Protein AF-A0A932L3T6-F1 (afdb_monomer_lite)

pLDDT: mean 94.12, std 7.25, range [58.69, 98.5]

Sequence (53 aa):
HLVGHLRARGYQLLDIQQLTPHTASLGATEVPRAEFLGRLARAIAEPARFSEG

Structure (mmCIF, N/CA/C/O backbone):
data_AF-A0A932L3T6-F1
#
_entry.id   AF-A0A932L3T6-F1
#
loop_
_atom_site.group_PDB
_atom_site.id
_atom_site.type_symbol
_atom_site.label_atom_id
_atom_site.label_alt_id
_atom_site.label_comp_id
_atom_site.label_asym_id
_atom_site.label_entity_id
_atom_site.label_seq_id
_atom_site.pdbx_PDB_ins_code
_atom_site.Cartn_x
_atom_site.Cartn_y
_atom_site.Cartn_z
_atom_site.occupancy
_atom_site.B_iso_or_equiv
_atom_site.auth_seq_id
_atom_site.auth_comp_id
_atom_site.auth_asym_id
_atom_site.auth_atom_id
_atom_site.pdbx_PDB_model_num
ATOM 1 N N . HIS A 1 1 ? -5.095 12.959 -4.590 1.00 84.56 1 HIS A N 1
ATOM 2 C CA . HIS A 1 1 ? -4.008 13.215 -5.562 1.00 84.56 1 HIS A CA 1
ATOM 3 C C . HIS A 1 1 ? -3.028 12.037 -5.665 1.00 84.56 1 HIS A C 1
ATOM 5 O O . HIS A 1 1 ? -2.851 11.526 -6.763 1.00 84.56 1 HIS A O 1
ATOM 11 N N . LEU A 1 2 ? -2.472 11.525 -4.552 1.00 90.44 2 LEU A N 1
ATOM 12 C CA . LEU A 1 2 ? -1.496 10.415 -4.549 1.00 90.44 2 LEU A CA 1
ATOM 13 C C . LEU A 1 2 ? -1.948 9.151 -5.306 1.00 90.44 2 LEU A C 1
ATOM 15 O O . LEU A 1 2 ? -1.265 8.715 -6.223 1.00 90.44 2 LEU A O 1
ATOM 19 N N . VAL A 1 3 ? -3.107 8.578 -4.964 1.00 91.88 3 VAL A N 1
ATOM 20 C CA . VAL A 1 3 ? -3.581 7.321 -5.585 1.00 91.88 3 VAL A CA 1
ATOM 21 C C . VAL A 1 3 ? -3.758 7.460 -7.101 1.00 91.88 3 VAL A C 1
ATOM 23 O O . VAL A 1 3 ? -3.397 6.557 -7.848 1.00 91.88 3 VAL A O 1
ATOM 26 N N . GLY A 1 4 ? -4.264 8.606 -7.569 1.00 93.00 4 GLY A N 1
ATOM 27 C CA . GLY A 1 4 ? -4.374 8.895 -9.003 1.00 93.00 4 GLY A CA 1
ATOM 28 C C . GLY A 1 4 ? -3.005 8.981 -9.682 1.00 93.00 4 GLY A C 1
ATOM 29 O O . GLY A 1 4 ? -2.807 8.387 -10.737 1.00 93.00 4 GLY A O 1
ATOM 30 N N . HIS A 1 5 ? -2.043 9.644 -9.036 1.00 92.81 5 HIS A N 1
ATOM 31 C CA . HIS A 1 5 ? -0.667 9.756 -9.520 1.00 92.81 5 HIS A CA 1
ATOM 32 C C . HIS A 1 5 ? 0.036 8.393 -9.624 1.00 92.81 5 HIS A C 1
ATOM 34 O O . HIS A 1 5 ? 0.700 8.122 -10.622 1.00 92.81 5 HIS A O 1
ATOM 40 N N . LEU A 1 6 ? -0.140 7.527 -8.621 1.00 93.94 6 LEU A N 1
ATOM 41 C CA . LEU A 1 6 ? 0.396 6.163 -8.613 1.00 93.94 6 LEU A CA 1
ATOM 42 C C . LEU A 1 6 ? -0.235 5.306 -9.721 1.00 93.94 6 LEU A C 1
ATOM 44 O O . LEU A 1 6 ? 0.479 4.672 -10.496 1.00 93.94 6 LEU A O 1
ATOM 48 N N . ARG A 1 7 ? -1.563 5.352 -9.870 1.00 93.50 7 ARG A N 1
ATOM 49 C CA . ARG A 1 7 ? -2.269 4.613 -10.929 1.00 93.50 7 ARG A CA 1
ATOM 50 C C . ARG A 1 7 ? -1.830 5.031 -12.331 1.00 93.50 7 ARG A C 1
ATOM 52 O O . ARG A 1 7 ? -1.553 4.167 -13.153 1.00 93.50 7 ARG A O 1
ATOM 59 N N . ALA A 1 8 ? -1.698 6.334 -12.590 1.00 94.56 8 ALA A N 1
ATOM 60 C CA . ALA A 1 8 ? -1.233 6.855 -13.881 1.00 94.56 8 ALA A CA 1
ATOM 61 C C . ALA A 1 8 ? 0.190 6.388 -14.258 1.00 94.56 8 ALA A C 1
ATOM 63 O O . ALA A 1 8 ? 0.588 6.473 -15.415 1.00 94.56 8 ALA A O 1
ATOM 64 N N . ARG A 1 9 ? 0.956 5.892 -13.281 1.00 94.38 9 ARG A N 1
ATOM 65 C CA . ARG A 1 9 ? 2.350 5.458 -13.408 1.00 94.38 9 ARG A CA 1
ATOM 66 C C . ARG A 1 9 ? 2.541 3.940 -13.369 1.00 94.38 9 ARG A C 1
ATOM 68 O O . ARG A 1 9 ? 3.682 3.490 -13.342 1.00 94.38 9 ARG A O 1
ATOM 75 N N . GLY A 1 10 ? 1.454 3.168 -13.375 1.00 95.69 10 GLY A N 1
ATOM 76 C CA . GLY A 1 10 ? 1.496 1.702 -13.413 1.00 95.69 10 GLY A CA 1
ATOM 77 C C . GLY A 1 10 ? 1.544 1.018 -12.045 1.00 95.69 10 GLY A C 1
ATOM 78 O O . GLY A 1 10 ? 1.582 -0.206 -11.985 1.00 95.69 10 GLY A O 1
ATOM 79 N N . TYR A 1 11 ? 1.490 1.761 -10.934 1.00 96.62 11 TYR A N 1
ATOM 80 C CA . TYR A 1 11 ? 1.444 1.140 -9.608 1.00 96.62 11 TYR A CA 1
ATOM 81 C C . TYR A 1 11 ? 0.078 0.498 -9.350 1.00 96.62 11 TYR A C 1
ATOM 83 O O . TYR A 1 11 ? -0.964 1.153 -9.443 1.00 96.62 11 TYR A O 1
ATOM 91 N N . GLN A 1 12 ? 0.095 -0.781 -8.973 1.00 96.19 12 GLN A N 1
ATOM 92 C CA . GLN A 1 12 ? -1.117 -1.579 -8.760 1.00 96.19 12 GLN A CA 1
ATOM 93 C C . GLN A 1 12 ? -1.484 -1.763 -7.283 1.00 96.19 12 GLN A C 1
ATOM 95 O O . GLN A 1 12 ? -2.650 -1.995 -6.968 1.00 96.19 12 GLN A O 1
ATOM 100 N N . LEU A 1 13 ? -0.511 -1.648 -6.373 1.00 96.50 13 LEU A N 1
ATOM 101 C CA . LEU A 1 13 ? -0.704 -1.831 -4.935 1.00 96.50 13 LEU A CA 1
ATOM 102 C C . LEU A 1 13 ? -0.159 -0.640 -4.151 1.00 96.50 13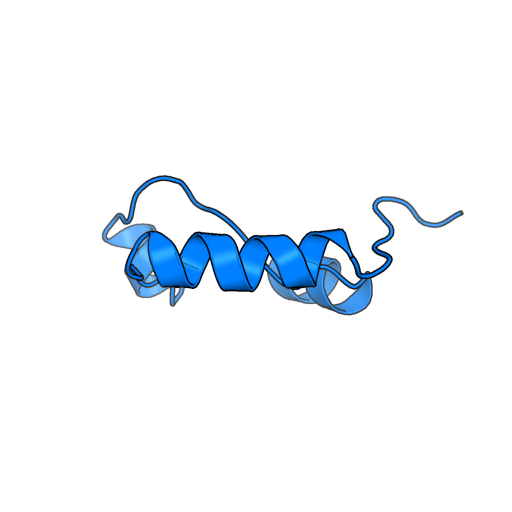 LEU A C 1
ATOM 104 O O . LEU A 1 13 ? 0.888 -0.090 -4.485 1.00 96.50 13 LEU A O 1
ATOM 108 N N . LEU A 1 14 ? -0.870 -0.291 -3.080 1.00 95.75 14 LEU A N 1
ATOM 109 C CA . LEU A 1 14 ? -0.394 0.579 -2.012 1.00 95.75 14 LEU A CA 1
ATOM 110 C C . LEU A 1 14 ? -0.475 -0.221 -0.713 1.00 95.75 14 LEU A C 1
ATOM 112 O O . LEU A 1 14 ? -1.565 -0.437 -0.187 1.00 95.75 14 LEU A O 1
ATOM 116 N N . ASP A 1 15 ? 0.670 -0.703 -0.243 1.00 95.81 15 ASP A N 1
ATOM 117 C CA . ASP A 1 15 ? 0.773 -1.391 1.041 1.00 95.81 15 ASP A CA 1
ATOM 118 C C . ASP A 1 15 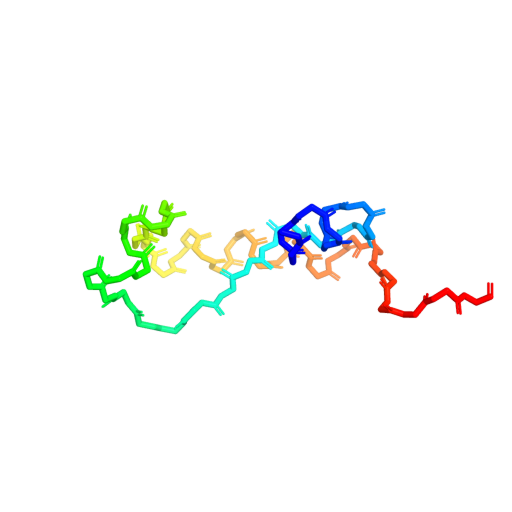? 0.891 -0.360 2.170 1.00 95.81 15 ASP A C 1
ATOM 120 O O . ASP A 1 15 ? 1.806 0.465 2.165 1.00 95.81 15 ASP A O 1
ATOM 124 N N . ILE A 1 16 ? -0.048 -0.410 3.116 1.00 96.00 16 ILE A N 1
ATOM 125 C CA . ILE A 1 16 ? -0.118 0.492 4.274 1.00 96.00 16 ILE A CA 1
ATOM 126 C C . ILE A 1 16 ? 0.369 -0.160 5.573 1.00 96.00 16 ILE A C 1
ATOM 128 O O . ILE A 1 16 ? 0.283 0.470 6.624 1.00 96.00 16 ILE A O 1
ATOM 132 N N . GLN A 1 17 ? 0.848 -1.410 5.505 1.00 94.50 17 GLN A N 1
ATOM 133 C CA . GLN A 1 17 ? 1.355 -2.246 6.601 1.00 94.50 17 GLN A CA 1
ATOM 134 C C . GLN A 1 17 ? 0.326 -2.597 7.690 1.00 94.50 17 GLN A C 1
ATO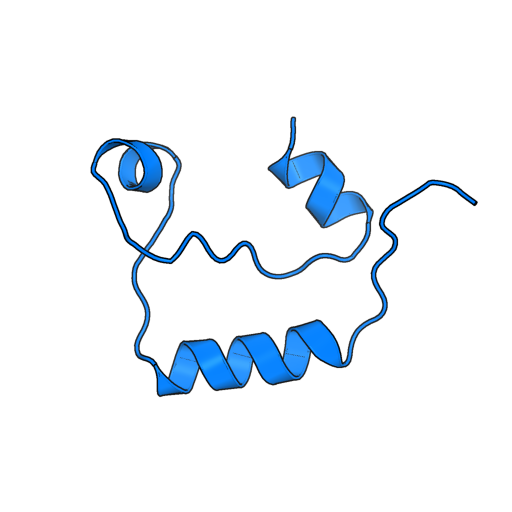M 136 O O . GLN A 1 17 ? 0.203 -3.766 8.050 1.00 94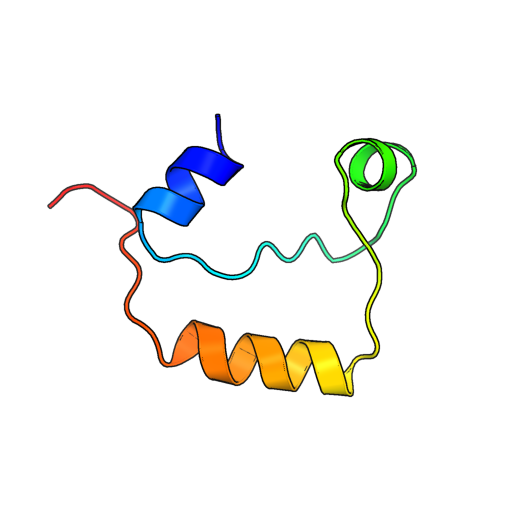.50 17 GLN A O 1
ATOM 141 N N . GLN A 1 18 ? -0.422 -1.626 8.217 1.00 95.94 18 GLN A N 1
ATOM 142 C CA . GLN A 1 18 ? -1.446 -1.814 9.242 1.00 95.94 18 GLN A CA 1
ATOM 143 C C . GLN A 1 18 ? -2.703 -1.007 8.918 1.00 95.94 18 GLN A C 1
ATOM 145 O O . GLN A 1 18 ? -2.635 0.186 8.615 1.00 95.94 18 GLN A O 1
ATOM 150 N N . LEU A 1 19 ? -3.867 -1.650 9.038 1.00 98.06 19 LEU A N 1
ATOM 151 C CA . LEU A 1 19 ? -5.142 -0.955 8.932 1.00 98.06 19 LEU A CA 1
ATOM 152 C C . LEU A 1 19 ? -5.369 -0.086 10.175 1.00 98.06 19 LEU A C 1
ATOM 154 O O . LEU A 1 19 ? -5.192 -0.515 11.313 1.00 98.06 19 LEU A O 1
ATOM 158 N N . THR A 1 20 ? -5.810 1.144 9.948 1.00 97.88 20 THR A N 1
ATOM 159 C CA . THR A 1 20 ? -6.225 2.094 10.985 1.00 97.88 20 THR A CA 1
ATOM 160 C C . THR A 1 20 ? -7.611 2.638 10.645 1.00 97.88 20 THR A C 1
ATOM 162 O O . THR A 1 20 ? -7.985 2.635 9.470 1.00 97.88 20 THR A O 1
ATOM 165 N N . PRO A 1 21 ? -8.378 3.182 11.608 1.00 98.31 21 PRO A N 1
ATOM 166 C CA . PRO A 1 21 ? -9.675 3.791 11.302 1.00 98.31 21 PRO A CA 1
ATOM 167 C C . PRO A 1 21 ? -9.593 4.879 10.220 1.00 98.31 21 PRO A C 1
ATOM 169 O O . PRO A 1 21 ? -10.482 4.996 9.380 1.00 98.31 21 PRO A O 1
ATOM 172 N N . HIS A 1 22 ? -8.495 5.642 10.201 1.00 97.06 22 HIS A N 1
ATOM 173 C CA . HIS A 1 22 ? -8.261 6.670 9.190 1.00 97.06 22 HIS A CA 1
ATOM 174 C C . HIS A 1 22 ? -7.998 6.082 7.798 1.00 97.06 22 HIS A C 1
ATOM 176 O O . HIS A 1 22 ? -8.542 6.560 6.812 1.00 97.06 22 HIS A O 1
ATOM 182 N N . THR A 1 23 ? -7.190 5.028 7.684 1.00 96.75 23 THR A N 1
ATOM 183 C CA . THR A 1 23 ? -6.929 4.402 6.376 1.00 96.75 23 THR A CA 1
ATOM 184 C C . THR A 1 23 ? -8.132 3.604 5.873 1.00 96.75 23 THR A C 1
ATOM 186 O O . THR A 1 23 ? -8.400 3.603 4.673 1.00 96.75 23 THR A O 1
ATOM 189 N N . ALA A 1 24 ? -8.917 3.013 6.776 1.00 97.75 24 ALA A N 1
ATOM 190 C CA . ALA A 1 24 ? -10.192 2.382 6.451 1.00 97.75 24 ALA A CA 1
ATOM 191 C C . ALA A 1 24 ? -11.202 3.392 5.880 1.00 97.75 24 ALA A C 1
ATOM 193 O O . ALA A 1 24 ? -11.846 3.103 4.873 1.00 97.75 24 ALA A O 1
ATOM 194 N N . SER A 1 25 ? -11.300 4.605 6.445 1.00 97.75 25 SER A N 1
ATOM 195 C CA . SER A 1 25 ? -12.179 5.652 5.893 1.00 97.75 25 SER A CA 1
ATOM 196 C C . SER A 1 25 ? -11.736 6.147 4.510 1.00 97.75 25 SER A C 1
ATOM 198 O O . SER A 1 25 ? -12.555 6.653 3.744 1.00 97.75 25 SER A O 1
ATOM 200 N N . LEU A 1 26 ? -10.461 5.949 4.161 1.00 95.38 26 LEU A N 1
ATOM 201 C CA . LEU A 1 26 ? -9.901 6.193 2.828 1.00 95.38 26 LEU A CA 1
ATOM 202 C C . LEU A 1 26 ? -10.053 4.993 1.870 1.00 95.38 26 LEU A C 1
ATOM 204 O O . LEU A 1 26 ? -9.612 5.073 0.723 1.00 95.38 26 LEU A O 1
ATOM 208 N N . GLY A 1 27 ? -10.681 3.899 2.313 1.00 95.38 27 GLY A N 1
ATOM 209 C CA . GLY A 1 27 ? -10.962 2.709 1.506 1.00 95.38 27 GLY A CA 1
ATOM 210 C C . GLY A 1 27 ? -9.903 1.606 1.574 1.00 95.38 27 GLY A C 1
ATOM 211 O O . GLY A 1 27 ? -9.929 0.704 0.737 1.00 95.38 27 GLY A O 1
ATOM 212 N N . ALA A 1 28 ? -8.967 1.655 2.527 1.00 97.06 28 ALA A N 1
ATOM 213 C CA . ALA A 1 28 ? -8.053 0.540 2.761 1.00 97.06 28 ALA A CA 1
ATOM 214 C C . ALA A 1 28 ? -8.780 -0.660 3.385 1.00 97.06 28 ALA A C 1
ATOM 216 O O . ALA A 1 28 ? -9.708 -0.506 4.179 1.00 97.06 28 ALA A O 1
ATOM 217 N N . THR A 1 29 ? -8.324 -1.862 3.044 1.00 97.25 29 THR A N 1
ATOM 218 C CA . THR A 1 29 ? -8.896 -3.126 3.519 1.00 97.25 29 THR A CA 1
ATOM 219 C C . THR A 1 29 ? -7.785 -4.115 3.834 1.00 97.25 29 THR A C 1
ATOM 221 O O . THR A 1 29 ? -6.777 -4.151 3.125 1.00 97.25 29 THR A O 1
ATOM 224 N N . GLU A 1 30 ? -7.992 -4.968 4.832 1.00 98.00 30 GLU A N 1
ATOM 225 C CA . GLU A 1 30 ? -7.126 -6.126 5.051 1.00 98.00 30 GLU A CA 1
ATOM 226 C C . GLU A 1 30 ? -7.414 -7.227 4.024 1.00 98.00 30 GLU A C 1
ATOM 228 O O . GLU A 1 30 ? -8.540 -7.385 3.551 1.00 98.00 30 GLU A O 1
ATOM 233 N N . VAL A 1 31 ? -6.382 -7.997 3.681 1.00 97.31 31 VAL A N 1
ATOM 234 C CA . VAL A 1 31 ? -6.493 -9.198 2.846 1.00 97.31 31 VAL A CA 1
ATOM 235 C C . VAL A 1 31 ? -5.650 -10.321 3.454 1.00 97.31 31 VAL A C 1
ATOM 237 O O . VAL A 1 31 ? -4.640 -10.039 4.108 1.00 97.31 31 VAL A O 1
ATOM 240 N N . PRO A 1 32 ? -6.000 -11.600 3.235 1.00 98.19 32 PRO A N 1
ATOM 241 C CA . PRO A 1 32 ? -5.161 -12.716 3.649 1.00 98.19 32 PRO A CA 1
ATOM 242 C C . PRO A 1 32 ? -3.742 -12.616 3.078 1.00 98.19 32 PRO A C 1
ATOM 244 O O . PRO A 1 32 ? -3.538 -12.232 1.925 1.00 98.19 32 PRO A O 1
ATOM 247 N N . ARG A 1 33 ? -2.742 -13.050 3.854 1.00 96.88 33 ARG A N 1
ATOM 248 C CA . ARG A 1 33 ? -1.324 -12.995 3.452 1.00 96.88 33 ARG A CA 1
ATOM 249 C C . ARG A 1 33 ? -1.057 -13.649 2.093 1.00 96.88 33 ARG A 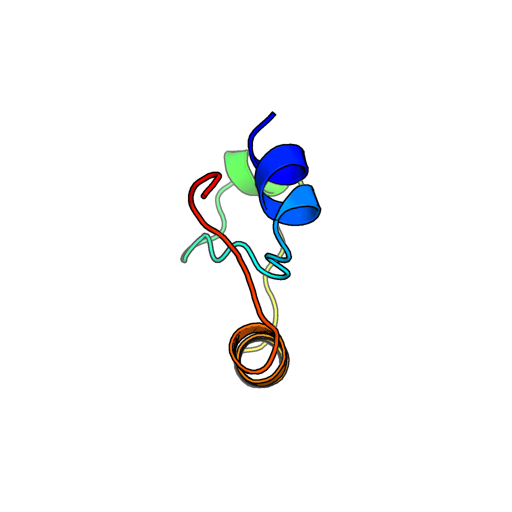C 1
ATOM 251 O O . ARG A 1 33 ? -0.312 -13.097 1.290 1.00 96.88 33 ARG A O 1
ATOM 258 N N . ALA A 1 34 ? -1.650 -14.813 1.833 1.00 98.38 34 ALA A N 1
ATOM 259 C CA . ALA A 1 34 ? -1.475 -15.518 0.563 1.00 98.38 34 ALA A CA 1
ATOM 260 C C . ALA A 1 34 ? -1.996 -14.696 -0.628 1.00 98.38 34 ALA A C 1
ATOM 262 O O . ALA A 1 34 ? -1.361 -14.643 -1.679 1.00 98.38 34 ALA A O 1
ATOM 263 N N . GLU A 1 35 ? -3.114 -13.993 -0.439 1.00 98.31 35 GLU A N 1
ATOM 264 C CA . GLU A 1 35 ? -3.675 -13.108 -1.452 1.00 98.31 35 GLU A CA 1
ATOM 265 C C . GLU A 1 35 ? -2.796 -11.873 -1.670 1.00 98.31 35 GLU A C 1
ATOM 267 O O . GLU A 1 35 ? -2.515 -11.522 -2.818 1.00 98.31 35 GLU A O 1
ATOM 272 N N . PHE A 1 36 ? -2.313 -11.246 -0.591 1.00 97.69 36 PHE A N 1
ATOM 273 C CA . PHE A 1 36 ? -1.358 -10.142 -0.685 1.00 97.69 36 PHE A CA 1
ATOM 274 C C . PHE A 1 36 ? -0.118 -10.544 -1.489 1.00 97.69 36 PHE A C 1
ATOM 276 O O . PHE A 1 36 ? 0.238 -9.851 -2.436 1.00 97.69 36 PHE A O 1
ATOM 283 N N . LEU A 1 37 ? 0.496 -11.689 -1.173 1.00 98.19 37 LEU A N 1
ATOM 284 C CA . LEU A 1 37 ? 1.676 -12.184 -1.885 1.00 98.19 37 LEU A CA 1
ATOM 285 C C . LEU A 1 37 ? 1.386 -12.462 -3.367 1.00 98.19 37 LEU A C 1
ATOM 287 O O . LEU A 1 37 ? 2.192 -12.103 -4.221 1.00 98.19 37 LEU A O 1
ATOM 291 N N . GLY A 1 38 ? 0.222 -13.031 -3.697 1.00 98.50 38 GLY A N 1
ATOM 292 C CA . GLY A 1 38 ? -0.185 -13.252 -5.089 1.00 98.50 38 GLY A CA 1
ATOM 293 C C . GLY A 1 38 ? -0.484 -11.958 -5.858 1.00 98.50 38 GLY A C 1
ATOM 294 O O . GLY A 1 38 ? -0.245 -11.869 -7.063 1.00 98.50 38 GLY A O 1
ATOM 295 N N . ARG A 1 39 ? -1.009 -10.926 -5.191 1.00 97.94 39 ARG A N 1
ATOM 296 C CA . ARG A 1 39 ? -1.156 -9.581 -5.771 1.00 97.94 39 ARG A CA 1
ATOM 297 C C . ARG A 1 39 ? 0.216 -8.922 -5.961 1.00 97.94 39 ARG A C 1
ATOM 299 O O . ARG A 1 39 ? 0.472 -8.383 -7.031 1.00 97.94 39 ARG A O 1
ATOM 306 N N . LEU A 1 40 ? 1.097 -9.007 -4.963 1.00 97.94 40 LEU A N 1
ATOM 307 C CA . LEU A 1 40 ? 2.442 -8.433 -4.991 1.00 97.94 40 LEU A CA 1
ATOM 308 C C . LEU A 1 40 ? 3.283 -9.031 -6.117 1.00 97.94 40 LEU A C 1
ATOM 310 O O . LEU A 1 40 ? 3.859 -8.277 -6.891 1.00 97.94 40 LEU A O 1
ATOM 314 N N . ALA A 1 41 ? 3.291 -10.359 -6.256 1.00 98.19 41 ALA A N 1
ATOM 315 C CA . ALA A 1 41 ? 4.016 -11.053 -7.319 1.00 98.19 41 ALA A CA 1
ATOM 316 C C . ALA A 1 41 ? 3.602 -10.581 -8.724 1.00 98.19 41 ALA A C 1
ATOM 318 O O . ALA A 1 41 ? 4.450 -10.443 -9.600 1.00 98.19 41 ALA A O 1
ATOM 319 N N . ARG A 1 42 ? 2.311 -10.287 -8.931 1.00 97.69 42 ARG A N 1
ATOM 320 C CA . ARG A 1 42 ? 1.815 -9.697 -10.184 1.00 97.69 42 ARG A CA 1
ATOM 321 C C . ARG A 1 42 ? 2.265 -8.248 -10.342 1.00 97.69 42 ARG A C 1
ATOM 323 O O . ARG A 1 42 ? 2.777 -7.885 -11.389 1.00 97.69 42 ARG A O 1
ATOM 330 N N . ALA A 1 43 ? 2.125 -7.438 -9.295 1.00 96.81 43 ALA A N 1
ATOM 331 C CA . ALA A 1 43 ? 2.459 -6.018 -9.345 1.00 96.81 43 ALA A CA 1
ATOM 332 C C . ALA A 1 43 ? 3.951 -5.758 -9.621 1.00 96.81 43 ALA A C 1
ATOM 334 O O . ALA A 1 43 ? 4.267 -4.818 -10.339 1.00 96.81 43 ALA A O 1
ATOM 335 N N . ILE A 1 44 ? 4.860 -6.580 -9.082 1.00 96.44 44 ILE A N 1
ATOM 336 C CA . ILE A 1 44 ? 6.310 -6.441 -9.321 1.00 96.44 44 ILE A CA 1
ATOM 337 C C . ILE A 1 44 ? 6.750 -6.929 -10.708 1.00 96.44 44 ILE A C 1
ATOM 339 O O . ILE A 1 44 ? 7.850 -6.597 -11.140 1.00 96.44 44 ILE A O 1
ATOM 343 N N . ALA A 1 45 ? 5.927 -7.736 -11.384 1.00 97.25 45 ALA A N 1
ATOM 344 C CA . ALA A 1 45 ? 6.195 -8.204 -12.742 1.00 97.25 45 ALA A CA 1
ATOM 345 C C . ALA A 1 45 ? 5.836 -7.151 -13.805 1.00 97.25 45 ALA A C 1
ATOM 347 O O . ALA A 1 45 ? 6.266 -7.261 -14.950 1.00 97.25 45 ALA A O 1
ATOM 348 N N . GLU A 1 46 ? 5.061 -6.135 -13.425 1.00 95.44 46 GLU A N 1
ATOM 349 C CA . GLU A 1 46 ? 4.581 -5.084 -14.313 1.00 95.44 46 GLU A CA 1
ATOM 350 C C . GLU A 1 46 ? 5.446 -3.819 -14.175 1.00 95.44 46 GLU A C 1
ATOM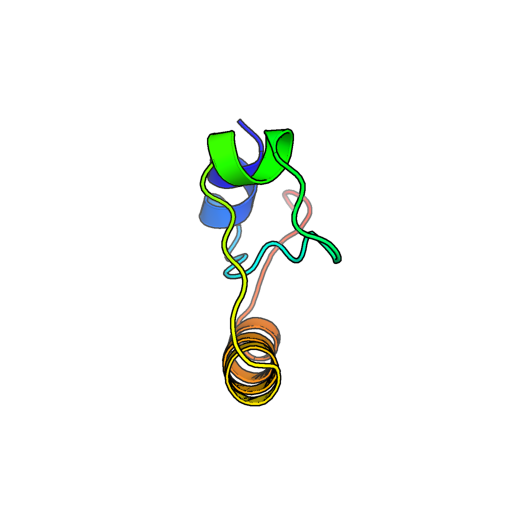 352 O O . GLU A 1 46 ? 5.859 -3.456 -13.069 1.00 95.44 46 GLU A O 1
ATOM 357 N N . PRO A 1 47 ? 5.734 -3.108 -15.277 1.00 94.19 47 PRO A N 1
ATOM 358 C CA . PRO A 1 47 ? 6.523 -1.887 -15.220 1.00 94.19 47 PRO A CA 1
ATOM 359 C C . PRO A 1 47 ? 5.750 -0.753 -14.531 1.00 94.19 47 PRO A C 1
ATOM 361 O O . PRO A 1 47 ? 4.597 -0.469 -14.857 1.00 94.19 47 PRO A O 1
ATOM 364 N N . ALA A 1 48 ? 6.425 -0.028 -13.638 1.00 94.69 48 ALA A N 1
ATOM 365 C CA . ALA A 1 48 ? 5.936 1.217 -13.052 1.00 94.69 48 ALA A CA 1
ATOM 366 C C . ALA A 1 48 ? 7.026 2.296 -13.094 1.00 94.69 48 ALA A C 1
ATOM 368 O O . ALA A 1 48 ? 8.219 1.993 -13.062 1.00 94.69 48 ALA A O 1
ATOM 369 N N . ARG A 1 49 ? 6.631 3.571 -13.177 1.00 91.81 49 ARG A N 1
ATOM 370 C CA . ARG A 1 49 ? 7.569 4.706 -13.241 1.00 91.81 49 ARG A CA 1
ATOM 371 C C . ARG A 1 49 ? 7.389 5.646 -12.064 1.00 91.81 49 ARG A C 1
ATOM 373 O O . ARG A 1 49 ? 6.289 6.107 -11.800 1.00 91.81 49 ARG A O 1
ATOM 380 N N . PHE A 1 50 ? 8.465 5.949 -11.346 1.00 82.50 50 PHE A N 1
ATOM 381 C CA . PHE A 1 50 ? 8.399 6.861 -10.203 1.00 82.50 50 PHE A CA 1
ATOM 382 C C . PHE A 1 50 ? 8.461 8.335 -10.629 1.00 82.50 50 PHE A C 1
ATOM 384 O O . PHE A 1 50 ? 7.575 9.113 -10.274 1.00 82.50 50 PHE A O 1
ATOM 391 N N . SER A 1 51 ? 9.449 8.702 -11.445 1.00 79.12 51 SER A N 1
ATOM 392 C CA . SER A 1 51 ? 9.594 10.038 -12.029 1.00 79.12 51 SER A CA 1
ATOM 393 C C . SER A 1 51 ? 9.135 10.072 -13.486 1.00 79.12 51 SER A C 1
ATOM 395 O O . SER A 1 51 ? 9.010 9.036 -14.144 1.00 79.12 51 SER A O 1
ATOM 397 N N . GLU A 1 52 ? 8.885 11.279 -13.989 1.00 67.75 52 GLU A N 1
ATOM 398 C CA . GLU A 1 52 ? 8.874 11.517 -15.433 1.00 67.75 52 GLU A CA 1
ATOM 399 C C . GLU A 1 52 ? 10.333 11.472 -15.896 1.00 67.75 52 GLU A C 1
ATOM 401 O O . GLU A 1 52 ? 11.205 12.045 -15.238 1.00 67.75 52 GLU A O 1
ATOM 406 N N . GLY A 1 53 ? 10.603 10.660 -16.914 1.00 58.69 53 GLY A N 1
ATOM 407 C CA . GLY A 1 53 ? 11.881 10.661 -17.619 1.00 58.69 53 GLY A CA 1
ATOM 408 C C . GLY A 1 53 ? 11.811 11.642 -18.770 1.00 58.69 53 GLY A C 1
ATOM 409 O O . GLY A 1 53 ? 10.711 11.728 -19.364 1.00 58.69 53 GLY A O 1
#

Radius of gyration: 12.46 Å; chains: 1; bounding box: 24×29×29 Å

Foldseek 3Di:
DVVVVQVVFQQDDDDPPDDDPVVVVVPDDDDDPVVVVVSVVVSVVTGGDDDDD

Secondary structure (DSSP, 8-state):
-HHHHHHTTT------SS--HHHHHTT-----HHHHHHHHHHHHHS---SS--